Protein AF-A0A8S3AJL2-F1 (afdb_monomer_lite)

InterPro domains:
  IPR043502 DNA/RNA polymerase superfamily [SSF56672] (9-67)

pLDDT: mean 83.64, std 13.79, range [43.91, 96.38]

Radius of gyration: 15.24 Å; chains: 1; bounding box: 34×32×35 Å

Secondary structure (DSSP, 8-state):
---SS-TTS----TTSPPPP-PPPSSPPPBPPPPP--HHHHHHHHHHHHHHHHTTSS-----S-B---

Organism: NCBI:txid392030

Structure (mmCIF, N/CA/C/O backbone):
data_AF-A0A8S3AJL2-F1
#
_entry.id   AF-A0A8S3AJL2-F1
#
loop_
_atom_site.group_PDB
_atom_site.id
_atom_site.type_symbol
_atom_site.label_atom_id
_atom_site.label_alt_id
_atom_site.label_comp_id
_atom_site.label_asym_id
_atom_site.label_entity_id
_atom_site.label_seq_id
_atom_site.pdbx_PDB_ins_code
_atom_site.Cartn_x
_atom_site.Cartn_y
_atom_site.Cartn_z
_atom_site.occupancy
_atom_site.B_iso_or_equiv
_atom_site.auth_seq_id
_atom_site.auth_comp_id
_atom_site.auth_asym_id
_atom_site.auth_atom_id
_atom_site.pdbx_PDB_model_num
ATOM 1 N N . TYR A 1 1 ? -9.960 22.110 10.761 1.00 43.91 1 TYR A N 1
ATOM 2 C CA . TYR A 1 1 ? -9.451 20.736 10.596 1.00 43.91 1 TYR A CA 1
ATOM 3 C C . TYR A 1 1 ? -10.192 20.085 9.439 1.00 43.91 1 TYR A C 1
ATOM 5 O O . TYR A 1 1 ? -11.329 19.676 9.617 1.00 43.91 1 TYR A O 1
ATOM 13 N N . ASN A 1 2 ? -9.596 20.062 8.245 1.00 52.94 2 ASN A N 1
ATOM 14 C CA . ASN A 1 2 ? -10.207 19.443 7.064 1.00 52.94 2 ASN A CA 1
ATOM 15 C C . ASN A 1 2 ? -9.739 17.983 7.001 1.00 52.94 2 ASN A C 1
ATOM 17 O O . ASN A 1 2 ? -8.553 17.741 6.789 1.00 52.94 2 ASN A O 1
ATOM 21 N N . LYS A 1 3 ? -10.637 17.017 7.241 1.00 58.47 3 LYS A N 1
ATOM 22 C CA . LYS A 1 3 ? -10.337 15.591 7.032 1.00 58.47 3 LYS A CA 1
ATOM 23 C C . LYS A 1 3 ? -10.120 15.359 5.533 1.00 58.47 3 LYS A C 1
ATOM 25 O O . LYS A 1 3 ? -10.988 15.696 4.735 1.00 58.47 3 LYS A O 1
ATOM 30 N N . LEU A 1 4 ? -8.962 14.805 5.169 1.00 63.25 4 LEU A N 1
ATOM 31 C CA . LEU A 1 4 ? -8.563 14.565 3.776 1.00 63.25 4 LEU A CA 1
ATOM 32 C C . LEU A 1 4 ? -9.394 13.449 3.111 1.00 63.25 4 LEU A C 1
ATOM 34 O O . LEU A 1 4 ? -9.560 13.451 1.896 1.00 63.25 4 LEU A O 1
ATOM 38 N N . PHE A 1 5 ? -9.956 12.535 3.910 1.00 62.44 5 PHE A N 1
ATOM 39 C CA . PHE A 1 5 ? -10.802 11.433 3.453 1.00 62.44 5 PHE A CA 1
ATOM 40 C C . PHE A 1 5 ? -12.024 11.277 4.372 1.00 62.44 5 PHE A C 1
ATOM 42 O O . PHE A 1 5 ? -11.897 11.316 5.598 1.00 62.44 5 PHE A O 1
ATOM 49 N N . ASP A 1 6 ? -13.209 11.104 3.781 1.00 67.19 6 ASP A N 1
ATOM 50 C CA . ASP A 1 6 ? -14.438 10.763 4.506 1.00 67.19 6 ASP A CA 1
ATOM 51 C C . ASP A 1 6 ? -14.499 9.243 4.701 1.00 67.19 6 ASP A C 1
ATOM 53 O O . ASP A 1 6 ? -14.940 8.503 3.824 1.00 67.19 6 ASP A O 1
ATOM 57 N N . THR A 1 7 ? -14.013 8.774 5.848 1.00 65.81 7 THR A N 1
ATOM 58 C CA . THR A 1 7 ? -13.986 7.350 6.216 1.00 65.81 7 THR A CA 1
ATOM 59 C C . THR A 1 7 ? -15.324 6.835 6.759 1.00 65.81 7 THR A C 1
ATOM 61 O O . THR A 1 7 ? -15.461 5.637 6.998 1.00 65.81 7 THR A O 1
ATOM 64 N N . HIS A 1 8 ? -16.325 7.707 6.941 1.00 66.12 8 HIS A N 1
ATOM 65 C CA . HIS A 1 8 ? -17.658 7.330 7.429 1.00 66.12 8 HIS A CA 1
ATOM 66 C C . HIS A 1 8 ? -18.614 6.917 6.303 1.00 66.12 8 HIS A C 1
ATOM 68 O O . HIS A 1 8 ? -19.693 6.387 6.575 1.00 66.12 8 HIS A O 1
ATOM 74 N N . LYS A 1 9 ? -18.227 7.123 5.041 1.00 64.25 9 LYS A N 1
ATOM 75 C CA . LYS A 1 9 ? -18.939 6.600 3.874 1.00 64.25 9 LYS A CA 1
ATOM 76 C C . LYS A 1 9 ? -18.166 5.411 3.307 1.00 64.25 9 LYS A C 1
ATOM 78 O O . LYS A 1 9 ? -17.021 5.590 2.900 1.00 64.25 9 LYS A O 1
ATOM 83 N N . PRO A 1 10 ? -18.753 4.206 3.224 1.00 55.19 10 PRO A N 1
ATOM 84 C CA . PRO A 1 10 ? -18.128 3.119 2.485 1.00 55.19 10 PRO A CA 1
ATOM 85 C C . PRO A 1 10 ? -18.084 3.499 0.996 1.00 55.19 10 PRO A C 1
ATOM 87 O O . PRO A 1 10 ? -19.103 3.498 0.312 1.00 55.19 10 PRO A O 1
ATOM 90 N N . VAL A 1 11 ? -16.899 3.863 0.497 1.00 57.75 11 VAL A N 1
ATOM 91 C CA . VAL A 1 11 ? -16.664 4.216 -0.922 1.00 57.75 11 VAL A CA 1
ATOM 92 C C . VAL A 1 11 ? -16.478 2.964 -1.792 1.00 57.75 11 VAL A C 1
ATOM 94 O O . VAL A 1 11 ? -16.421 3.048 -3.017 1.00 57.75 11 VAL A O 1
ATOM 97 N N . ILE A 1 12 ? -16.403 1.774 -1.185 1.00 60.16 12 ILE A N 1
ATOM 98 C CA . ILE A 1 12 ? -16.253 0.519 -1.924 1.00 60.16 12 ILE A CA 1
ATOM 99 C C . ILE A 1 12 ? -17.615 0.133 -2.496 1.00 60.16 12 ILE A C 1
ATOM 101 O O . ILE A 1 12 ? -18.391 -0.611 -1.898 1.00 60.16 12 ILE A O 1
ATOM 105 N N . ALA A 1 13 ? -17.919 0.677 -3.667 1.00 61.53 13 ALA A N 1
ATOM 106 C CA . ALA A 1 13 ? -19.068 0.262 -4.440 1.00 61.53 13 ALA A CA 1
ATOM 107 C C . ALA A 1 13 ? -18.893 -1.214 -4.840 1.00 61.53 13 ALA A C 1
ATOM 109 O O . ALA A 1 13 ? -17.979 -1.571 -5.581 1.00 61.53 13 ALA A O 1
ATOM 110 N N . SER A 1 14 ? -19.775 -2.077 -4.340 1.00 61.16 14 SER A N 1
ATOM 111 C CA . SER A 1 14 ? -19.721 -3.532 -4.548 1.00 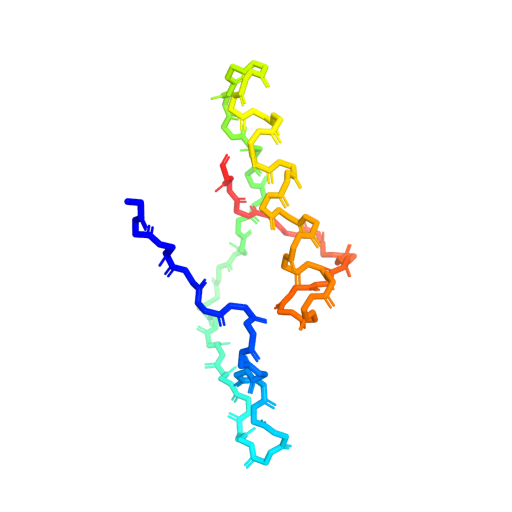61.16 14 SER A CA 1
ATOM 112 C C . SER A 1 14 ? -19.983 -3.965 -5.996 1.00 61.16 14 SER A C 1
ATOM 114 O O . SER A 1 14 ? -19.640 -5.081 -6.367 1.00 61.16 14 SER A O 1
ATOM 116 N N . ASN A 1 15 ? -20.541 -3.070 -6.820 1.00 64.94 15 ASN A N 1
ATOM 117 C CA . ASN A 1 15 ? -20.954 -3.329 -8.204 1.00 64.94 15 ASN A CA 1
ATOM 118 C C . ASN A 1 15 ? -20.136 -2.539 -9.245 1.00 64.94 15 ASN A C 1
ATOM 120 O O . ASN A 1 15 ? -20.624 -2.270 -10.342 1.00 64.94 15 ASN A O 1
ATOM 124 N N . VAL A 1 16 ? -18.910 -2.123 -8.915 1.00 71.56 16 VAL A N 1
ATOM 125 C CA . VAL A 1 16 ? -18.045 -1.374 -9.841 1.00 71.56 16 VAL A CA 1
ATOM 126 C C . VAL A 1 16 ? -16.985 -2.297 -10.424 1.00 71.56 16 VAL A C 1
ATOM 128 O O . VAL A 1 16 ? -16.332 -3.051 -9.705 1.00 71.56 16 VAL A O 1
ATOM 131 N N . LYS A 1 17 ? -16.807 -2.233 -11.749 1.00 80.81 17 LYS A N 1
ATOM 132 C CA . LYS A 1 17 ? -15.720 -2.930 -12.442 1.00 80.81 17 LYS A CA 1
ATOM 133 C C . LYS A 1 17 ? -14.382 -2.495 -11.814 1.00 80.81 17 LYS A C 1
ATOM 135 O O . LYS A 1 17 ? -14.109 -1.293 -11.815 1.00 80.81 17 LYS A O 1
ATOM 140 N N . PRO A 1 18 ? -13.549 -3.423 -11.305 1.00 82.44 18 PRO A N 1
ATOM 141 C CA 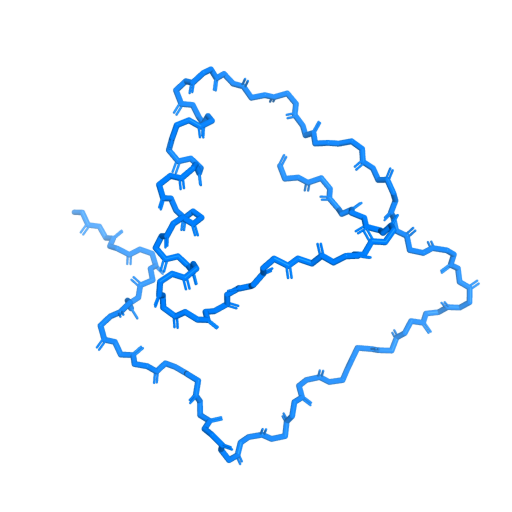. PRO A 1 18 ? -12.246 -3.076 -10.7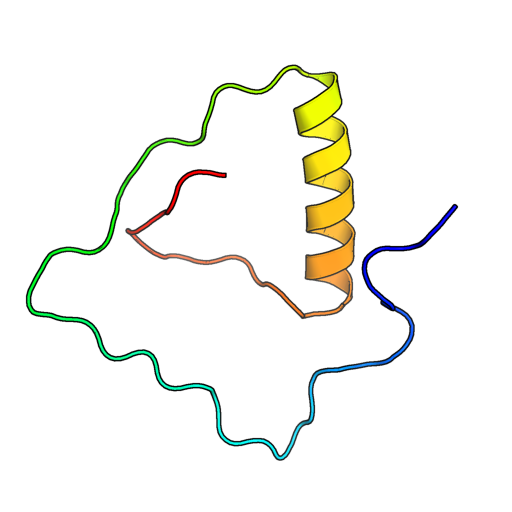52 1.00 82.44 18 PRO A CA 1
ATOM 142 C C . PRO A 1 18 ? -11.409 -2.278 -11.753 1.00 82.44 18 PRO A C 1
ATOM 144 O O . PRO A 1 18 ? -11.446 -2.549 -12.956 1.00 82.44 18 PRO A O 1
ATOM 147 N N . HIS A 1 19 ? -10.647 -1.302 -11.257 1.00 85.62 19 HIS A N 1
ATOM 148 C CA . HIS A 1 19 ? -9.704 -0.576 -12.098 1.00 85.62 19 HIS A CA 1
ATOM 149 C C . HIS A 1 19 ? -8.618 -1.535 -12.603 1.00 85.62 19 HIS A C 1
ATOM 151 O O . HIS A 1 19 ? -7.958 -2.210 -11.813 1.00 85.62 19 HIS A O 1
ATOM 157 N N . GLU A 1 20 ? -8.451 -1.605 -13.921 1.00 90.50 20 GLU A N 1
ATOM 158 C CA . GLU A 1 20 ? -7.451 -2.448 -14.572 1.00 90.50 20 GLU A CA 1
ATOM 159 C C . GLU A 1 20 ? -6.180 -1.630 -14.820 1.00 90.50 20 GLU A C 1
ATOM 161 O O . GLU A 1 20 ? -6.212 -0.628 -15.534 1.00 90.50 20 GLU A O 1
ATOM 166 N N . ILE A 1 21 ? -5.061 -2.068 -14.241 1.00 88.88 21 ILE A N 1
ATOM 167 C CA . ILE A 1 21 ? -3.752 -1.435 -14.424 1.00 88.88 21 ILE A CA 1
ATOM 168 C C . ILE A 1 21 ? -2.958 -2.273 -15.425 1.00 88.88 21 ILE A C 1
ATOM 170 O O . ILE A 1 21 ? -2.622 -3.422 -15.145 1.00 88.88 21 ILE A O 1
ATOM 174 N N . LYS A 1 22 ? -2.647 -1.695 -16.588 1.00 89.38 22 LYS A N 1
ATOM 175 C CA . LYS A 1 22 ? -1.824 -2.340 -17.619 1.00 89.38 22 LYS A CA 1
ATOM 176 C C . LYS A 1 22 ? -0.360 -1.971 -17.417 1.00 89.38 22 LYS A C 1
ATOM 178 O O . LYS A 1 22 ? -0.007 -0.795 -17.473 1.00 89.38 22 LYS A O 1
ATOM 183 N N . THR A 1 23 ? 0.483 -2.969 -17.184 1.00 85.12 23 THR A N 1
ATOM 184 C CA . THR A 1 23 ? 1.931 -2.784 -17.075 1.00 85.12 23 THR A CA 1
ATOM 185 C C . THR A 1 23 ? 2.578 -2.850 -18.454 1.00 85.12 23 THR A C 1
ATOM 187 O O . THR A 1 23 ? 2.161 -3.632 -19.307 1.00 85.12 23 THR A O 1
ATOM 190 N N . ILE A 1 24 ? 3.613 -2.042 -18.668 1.00 89.75 24 ILE A N 1
ATOM 191 C CA . ILE A 1 24 ? 4.565 -2.267 -19.763 1.00 89.75 24 ILE A CA 1
ATOM 192 C C . ILE A 1 24 ? 5.476 -3.454 -19.416 1.00 89.75 24 ILE A C 1
ATOM 194 O O . ILE A 1 24 ? 5.518 -3.872 -18.257 1.00 89.75 24 ILE A O 1
ATOM 198 N N . ASP A 1 25 ? 6.219 -3.973 -20.394 1.00 88.38 25 ASP A N 1
ATOM 199 C CA . ASP A 1 25 ? 7.206 -5.042 -20.185 1.00 88.38 25 ASP A CA 1
ATOM 200 C C . ASP A 1 25 ? 8.474 -4.497 -19.499 1.00 88.38 25 ASP A C 1
ATOM 202 O O . ASP A 1 25 ? 9.533 -4.316 -20.097 1.00 88.38 25 ASP A O 1
ATOM 206 N N . HIS A 1 26 ? 8.317 -4.114 -18.234 1.00 84.12 26 HIS A N 1
ATOM 207 C CA . HIS A 1 26 ? 9.375 -3.641 -17.354 1.00 84.12 26 HIS A CA 1
ATOM 208 C C . HIS A 1 26 ? 9.086 -4.133 -15.931 1.00 84.12 26 HIS A C 1
ATOM 210 O O . HIS A 1 26 ? 7.925 -4.111 -15.505 1.00 84.12 26 HIS A O 1
ATOM 216 N N . PRO A 1 27 ? 10.105 -4.545 -15.156 1.00 83.62 27 PRO A N 1
ATOM 217 C CA . PRO A 1 27 ? 9.893 -4.959 -13.778 1.00 83.62 27 PRO A CA 1
ATOM 218 C C . PRO A 1 27 ? 9.263 -3.823 -12.949 1.00 83.62 27 PRO A C 1
ATOM 220 O O . PRO A 1 27 ? 9.727 -2.678 -13.019 1.00 83.62 27 PRO A O 1
ATOM 223 N N . PRO A 1 28 ? 8.216 -4.105 -12.155 1.00 87.81 28 PRO A N 1
ATOM 224 C CA . PRO A 1 28 ? 7.659 -3.117 -11.245 1.00 87.81 28 PRO A CA 1
ATOM 225 C C . PRO A 1 28 ? 8.649 -2.781 -10.116 1.00 87.81 28 PRO A C 1
ATOM 227 O O . PRO A 1 28 ? 9.577 -3.549 -9.846 1.00 87.81 28 PRO A O 1
ATOM 230 N N . PRO A 1 29 ? 8.485 -1.624 -9.452 1.00 88.56 29 PRO A N 1
ATOM 231 C CA . PRO A 1 29 ? 9.452 -1.144 -8.474 1.00 88.56 29 PRO A CA 1
ATOM 232 C C . PRO A 1 29 ? 9.563 -2.065 -7.252 1.00 88.56 29 PRO A C 1
ATOM 234 O O . PRO A 1 29 ? 8.575 -2.597 -6.745 1.00 88.56 29 PRO A O 1
ATOM 237 N N . THR A 1 30 ? 10.789 -2.202 -6.750 1.00 91.44 30 THR A N 1
ATOM 238 C CA . THR A 1 30 ? 11.143 -2.898 -5.499 1.00 91.44 30 THR A CA 1
ATOM 239 C C . THR A 1 30 ? 11.921 -1.955 -4.575 1.00 91.44 30 THR A C 1
ATOM 241 O O . THR A 1 30 ? 12.962 -2.308 -4.014 1.00 91.44 30 THR A O 1
ATOM 244 N N . SER A 1 31 ? 11.487 -0.699 -4.502 1.00 90.00 31 SER A N 1
ATOM 245 C CA . SER A 1 31 ? 12.217 0.368 -3.819 1.00 90.00 31 SER A CA 1
ATOM 246 C C . SER A 1 31 ? 12.036 0.296 -2.302 1.00 90.00 31 SER A C 1
ATOM 248 O O . SER A 1 31 ? 10.984 -0.092 -1.798 1.00 90.00 31 SER A O 1
ATOM 250 N N . LYS A 1 32 ? 13.067 0.715 -1.558 1.00 89.00 32 LYS A N 1
ATOM 251 C CA . LYS A 1 32 ? 12.983 0.896 -0.101 1.00 89.00 32 LYS A CA 1
ATOM 252 C C . LYS A 1 32 ? 12.136 2.128 0.230 1.00 89.00 32 LYS A C 1
ATOM 254 O O . LYS A 1 32 ? 12.170 3.096 -0.522 1.00 89.00 32 LYS A O 1
ATOM 259 N N . ALA A 1 33 ? 11.441 2.103 1.367 1.00 90.50 33 ALA A N 1
ATOM 260 C CA . ALA A 1 33 ? 10.698 3.254 1.880 1.00 90.50 33 ALA A CA 1
ATOM 261 C C . ALA A 1 33 ? 11.607 4.476 2.097 1.00 90.50 33 ALA A C 1
ATOM 263 O O . ALA A 1 33 ? 12.808 4.323 2.358 1.00 90.50 33 ALA A O 1
ATOM 264 N N . TYR A 1 34 ? 11.037 5.680 2.013 1.00 92.75 34 TY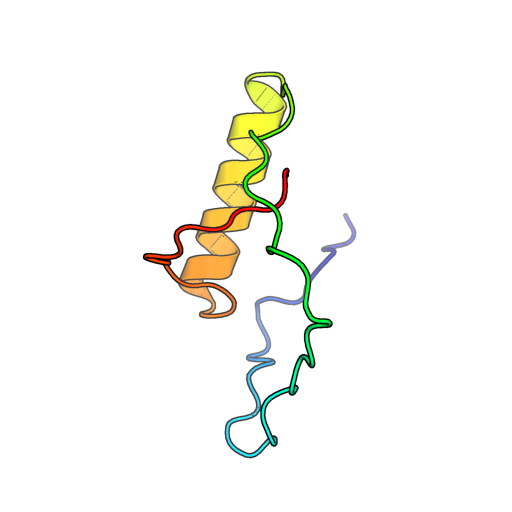R A N 1
ATOM 265 C CA . TYR A 1 34 ? 11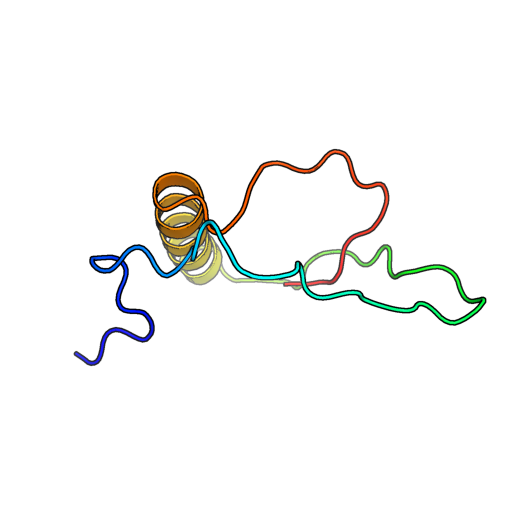.799 6.892 2.285 1.00 92.75 34 TYR A CA 1
ATOM 266 C C . TYR A 1 34 ? 12.133 7.013 3.770 1.00 92.75 34 TYR A C 1
ATOM 268 O O . TYR A 1 34 ? 11.427 6.520 4.655 1.00 92.75 34 TYR A O 1
ATOM 276 N N . TYR A 1 35 ? 13.228 7.721 4.055 1.00 93.75 35 TYR A N 1
ATOM 277 C CA . TYR A 1 35 ? 13.522 8.098 5.426 1.00 93.75 35 TYR A CA 1
ATOM 278 C C . TYR A 1 35 ? 12.427 9.029 5.954 1.00 93.75 35 TYR A C 1
ATOM 280 O O . TYR A 1 35 ? 12.071 10.032 5.334 1.00 93.75 35 TYR A O 1
ATOM 288 N N . SER A 1 36 ? 11.926 8.708 7.138 1.00 92.81 36 SER A N 1
ATOM 289 C CA . SER A 1 36 ? 10.902 9.470 7.839 1.00 92.81 36 SER A CA 1
ATOM 290 C C . SER A 1 36 ? 11.301 9.628 9.300 1.00 92.81 36 SER A C 1
ATOM 292 O O . SER A 1 36 ? 11.907 8.741 9.896 1.00 92.81 36 SER A O 1
ATOM 294 N N . THR A 1 37 ? 10.979 10.783 9.882 1.00 95.81 37 THR A N 1
ATOM 295 C CA . THR A 1 37 ? 11.181 11.008 11.316 1.00 95.81 37 THR A CA 1
ATOM 296 C C . THR A 1 37 ? 10.203 10.150 12.126 1.00 95.81 37 THR A C 1
ATOM 298 O O . THR A 1 37 ? 9.120 9.846 11.619 1.00 95.81 37 THR A O 1
ATOM 301 N N . PRO A 1 38 ? 10.506 9.812 13.393 1.00 96.31 38 PRO A N 1
ATOM 302 C CA . PRO A 1 38 ? 9.617 8.989 14.222 1.00 96.31 38 PRO A CA 1
ATOM 303 C C . PRO A 1 38 ? 8.181 9.526 14.303 1.00 96.31 38 PRO A C 1
ATOM 305 O O . PRO A 1 38 ? 7.225 8.776 14.152 1.00 96.31 38 PRO A O 1
ATOM 308 N N . HIS A 1 39 ? 8.020 10.848 14.417 1.00 95.88 39 HIS A N 1
ATOM 309 C CA . HIS A 1 39 ? 6.702 11.487 14.421 1.00 95.88 39 HIS A CA 1
ATOM 310 C C . HIS A 1 39 ? 5.917 11.256 13.116 1.00 95.88 39 HIS A C 1
ATOM 312 O O . HIS A 1 39 ? 4.718 10.990 13.138 1.00 95.88 39 HIS A O 1
ATOM 318 N N . LYS A 1 40 ? 6.594 11.313 11.960 1.00 94.62 40 LYS A N 1
ATOM 319 C CA . LYS A 1 40 ? 5.962 11.024 10.663 1.00 94.62 40 LYS A CA 1
ATOM 320 C C . LYS A 1 40 ? 5.610 9.544 10.524 1.00 94.62 40 LYS A C 1
ATOM 322 O O . LYS A 1 40 ? 4.580 9.231 9.938 1.00 94.62 40 LYS A O 1
ATOM 327 N N . GLN A 1 41 ? 6.435 8.650 11.066 1.00 94.44 41 GLN A N 1
ATOM 328 C CA . GLN A 1 41 ? 6.155 7.212 11.080 1.00 94.44 41 GLN A CA 1
ATOM 329 C C . GLN A 1 41 ? 4.914 6.888 11.912 1.00 94.44 41 GLN A C 1
ATOM 331 O O . GLN A 1 41 ? 4.083 6.097 11.475 1.00 94.44 41 GLN A O 1
ATOM 336 N N . GLU A 1 42 ? 4.752 7.536 13.065 1.00 96.38 42 GLU A N 1
ATOM 337 C CA . GLU A 1 42 ? 3.575 7.374 13.919 1.00 96.38 42 GLU A CA 1
ATOM 338 C C . GLU A 1 42 ? 2.298 7.881 13.236 1.00 96.38 42 GLU A C 1
ATOM 340 O O . GLU A 1 42 ? 1.309 7.151 13.157 1.00 96.38 42 GLU A O 1
ATOM 345 N N . ALA A 1 43 ? 2.334 9.084 12.654 1.00 95.38 43 ALA A N 1
ATOM 346 C CA . ALA A 1 43 ? 1.200 9.621 11.901 1.00 95.38 43 ALA A CA 1
ATOM 347 C C . ALA A 1 43 ? 0.831 8.722 10.705 1.00 95.38 43 ALA A C 1
ATOM 349 O O . ALA A 1 43 ? -0.340 8.423 10.472 1.00 95.38 43 ALA A O 1
ATOM 350 N N . MET A 1 44 ? 1.834 8.231 9.972 1.00 94.31 44 MET A N 1
ATOM 351 C CA . MET A 1 44 ? 1.636 7.288 8.872 1.00 94.31 44 MET A CA 1
ATOM 352 C C . MET A 1 44 ? 1.033 5.964 9.356 1.00 94.31 44 MET A C 1
ATOM 354 O O . MET A 1 44 ? 0.140 5.427 8.704 1.00 94.31 44 MET A O 1
ATOM 358 N N . HIS A 1 45 ? 1.463 5.455 10.512 1.00 95.06 45 HIS A N 1
ATOM 359 C CA . HIS A 1 45 ? 0.891 4.251 11.104 1.00 95.06 45 HIS A CA 1
ATOM 360 C C . HIS A 1 45 ? -0.600 4.422 11.422 1.00 95.06 45 HIS A C 1
ATOM 362 O O . HIS A 1 45 ? -1.388 3.538 11.090 1.00 95.06 45 HIS A O 1
ATOM 368 N N . GLN A 1 46 ? -0.999 5.558 12.001 1.00 96.25 46 GLN A N 1
ATOM 369 C CA . GLN A 1 46 ? -2.406 5.857 12.294 1.00 96.25 46 GLN A CA 1
ATOM 370 C C . GLN A 1 46 ? -3.257 5.869 11.017 1.00 96.25 46 GLN A C 1
ATOM 372 O O . GLN A 1 46 ? -4.283 5.193 10.959 1.00 96.25 46 GLN A O 1
ATOM 377 N N . ILE A 1 47 ? -2.776 6.532 9.959 1.00 94.69 47 ILE A N 1
ATOM 378 C CA . ILE A 1 47 ? -3.440 6.543 8.645 1.00 94.69 47 ILE A CA 1
ATOM 379 C C . ILE A 1 47 ? -3.593 5.115 8.103 1.00 94.69 47 ILE A C 1
ATOM 381 O O . ILE A 1 47 ? -4.669 4.731 7.647 1.00 94.69 47 ILE A O 1
ATOM 385 N N . ILE A 1 48 ? -2.539 4.296 8.180 1.00 94.56 48 ILE A N 1
ATOM 386 C CA . ILE A 1 48 ? -2.575 2.902 7.715 1.00 94.56 48 ILE A CA 1
ATOM 387 C C . ILE A 1 48 ? -3.624 2.084 8.483 1.00 94.56 48 ILE A C 1
ATOM 389 O O . ILE A 1 48 ? -4.341 1.303 7.858 1.00 94.56 48 ILE A O 1
ATOM 393 N N . GLN A 1 49 ? -3.750 2.258 9.803 1.00 95.81 49 GLN A N 1
ATOM 394 C CA . GLN A 1 49 ? -4.768 1.550 10.592 1.00 95.81 49 GLN A CA 1
ATOM 395 C C . GLN A 1 49 ? -6.191 1.937 10.174 1.00 95.81 49 GLN A C 1
ATOM 397 O O . GLN A 1 49 ? -7.024 1.052 9.978 1.00 95.81 49 GLN A O 1
ATOM 402 N N . GLU A 1 50 ? -6.462 3.226 9.960 1.00 94.75 50 GLU A N 1
ATOM 403 C CA . GLU A 1 50 ? -7.774 3.692 9.487 1.00 94.75 50 GLU A CA 1
ATOM 404 C C . GLU A 1 50 ? -8.122 3.117 8.100 1.00 94.75 50 GLU A C 1
ATOM 406 O O . GLU A 1 50 ? -9.252 2.680 7.849 1.00 94.75 50 GLU A O 1
ATOM 411 N N . LEU A 1 51 ? -7.142 3.054 7.192 1.00 92.69 51 LEU A N 1
ATOM 412 C CA . LEU A 1 51 ? -7.319 2.485 5.852 1.00 92.69 51 LEU A CA 1
ATOM 413 C C . LEU A 1 51 ? -7.524 0.961 5.877 1.00 92.69 51 LEU A C 1
ATOM 415 O O . LEU A 1 51 ? -8.300 0.432 5.079 1.00 92.69 51 LEU A O 1
ATOM 419 N N . LEU A 1 52 ? -6.850 0.251 6.787 1.00 93.38 52 LEU A N 1
ATOM 420 C CA . LEU A 1 52 ? -7.059 -1.185 7.000 1.00 93.38 52 LEU A CA 1
ATOM 421 C C . LEU A 1 52 ? -8.455 -1.457 7.571 1.00 93.38 52 LEU A C 1
ATOM 423 O O . LEU A 1 52 ? -9.155 -2.335 7.073 1.00 93.38 52 LEU A O 1
ATOM 427 N N . GLN A 1 53 ? -8.875 -0.691 8.581 1.00 91.44 53 GLN A N 1
ATOM 428 C CA . GLN A 1 53 ? -10.184 -0.845 9.221 1.00 91.44 53 GLN A CA 1
ATOM 429 C C . GLN A 1 53 ? -11.341 -0.543 8.259 1.00 91.44 53 GLN A C 1
ATOM 431 O O . GLN A 1 53 ? -12.365 -1.221 8.299 1.00 91.44 53 GLN A O 1
ATOM 436 N N . SER A 1 54 ? -11.175 0.443 7.376 1.00 88.75 54 SER A N 1
ATOM 437 C CA . SER A 1 54 ? -12.159 0.773 6.334 1.00 88.75 54 SER A CA 1
ATOM 438 C C . SER A 1 54 ? -12.154 -0.192 5.141 1.00 88.75 54 SER A C 1
ATOM 440 O O . SER A 1 54 ? -13.023 -0.094 4.275 1.00 88.75 54 SER A O 1
ATOM 442 N N . GLY A 1 55 ? -11.197 -1.124 5.072 1.00 88.69 55 GLY A N 1
ATOM 443 C CA . GLY A 1 55 ? -11.076 -2.092 3.980 1.00 88.69 55 GLY A CA 1
ATOM 444 C C . GLY A 1 55 ? -10.549 -1.506 2.665 1.00 88.69 55 GLY A C 1
ATOM 445 O O . GLY A 1 55 ? -10.603 -2.182 1.637 1.00 88.69 55 GLY A O 1
ATOM 446 N N . LEU A 1 56 ? -10.031 -0.271 2.678 1.00 87.88 56 LEU A N 1
ATOM 447 C CA . LEU A 1 56 ? -9.468 0.396 1.497 1.00 87.88 56 LEU A CA 1
ATOM 448 C C . LEU A 1 56 ? -8.105 -0.180 1.097 1.00 87.88 56 LEU A C 1
ATOM 450 O O . LEU A 1 56 ? -7.751 -0.177 -0.082 1.00 87.88 56 LEU A O 1
ATOM 454 N N . ILE A 1 57 ? -7.349 -0.700 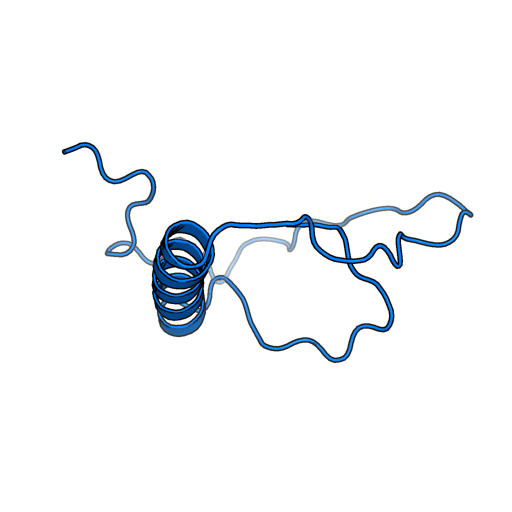2.068 1.00 93.12 57 ILE A N 1
ATOM 455 C CA . ILE A 1 57 ? -6.102 -1.436 1.840 1.00 93.12 57 ILE A CA 1
ATOM 456 C C . ILE A 1 57 ? -6.126 -2.774 2.583 1.00 93.12 57 ILE A C 1
ATOM 458 O O . ILE A 1 57 ? -6.907 -2.984 3.509 1.00 93.12 57 ILE A O 1
ATOM 462 N N . ARG A 1 58 ? -5.235 -3.689 2.194 1.00 94.50 58 ARG A N 1
ATOM 463 C CA . ARG A 1 58 ? -5.036 -4.982 2.862 1.00 94.50 58 ARG A CA 1
ATOM 464 C C . ARG A 1 58 ? -3.557 -5.335 2.923 1.00 94.50 58 ARG A C 1
ATOM 466 O O . ARG A 1 58 ? -2.773 -4.848 2.110 1.00 94.50 58 ARG A O 1
ATOM 473 N N . LYS A 1 59 ? -3.187 -6.236 3.838 1.00 94.56 59 LYS A N 1
ATOM 474 C CA . LYS A 1 59 ? -1.848 -6.842 3.839 1.00 94.56 59 LYS A CA 1
ATOM 475 C C . LYS A 1 59 ? -1.597 -7.516 2.488 1.00 94.56 59 LYS A C 1
ATOM 477 O O . LYS A 1 59 ? -2.449 -8.259 1.997 1.00 94.56 59 LYS A O 1
ATOM 482 N N . SER A 1 60 ? -0.447 -7.231 1.891 1.00 93.88 60 SER A N 1
ATOM 483 C CA . SER A 1 60 ? -0.014 -7.835 0.636 1.00 93.88 60 SER A CA 1
ATOM 484 C C . SER A 1 60 ? 1.109 -8.840 0.888 1.00 93.88 60 SER A C 1
ATOM 486 O O . SER A 1 60 ? 1.850 -8.738 1.862 1.00 93.88 60 SER A O 1
ATOM 488 N N . TYR A 1 61 ? 1.229 -9.801 -0.024 1.00 93.31 61 TYR A N 1
ATOM 489 C CA . TYR A 1 61 ? 2.369 -10.717 -0.135 1.00 93.31 61 TYR A CA 1
ATOM 490 C C . TYR A 1 61 ? 3.145 -10.424 -1.433 1.00 93.31 61 TYR A C 1
ATOM 492 O O . TYR A 1 61 ? 3.657 -11.325 -2.088 1.00 93.31 61 TYR A O 1
ATOM 500 N N . SER A 1 62 ? 3.127 -9.156 -1.865 1.00 90.94 62 SER A N 1
ATOM 501 C CA . SER A 1 62 ? 3.749 -8.699 -3.110 1.00 90.94 62 SER A CA 1
ATOM 502 C C . SER A 1 62 ? 5.267 -8.655 -2.959 1.00 90.94 62 SER A C 1
ATOM 504 O O . SER A 1 62 ? 5.771 -8.122 -1.975 1.00 90.94 62 SER A O 1
ATOM 506 N N . ASN A 1 63 ? 5.989 -9.127 -3.977 1.00 90.50 63 ASN A N 1
ATOM 507 C CA . ASN A 1 63 ? 7.443 -8.950 -4.079 1.00 90.50 63 ASN A CA 1
ATOM 508 C C . ASN A 1 63 ? 7.842 -7.521 -4.505 1.00 90.50 63 ASN A C 1
ATOM 510 O O . ASN A 1 63 ? 9.026 -7.204 -4.569 1.00 90.50 63 ASN A O 1
ATOM 514 N N . TYR A 1 64 ? 6.860 -6.669 -4.812 1.00 91.19 64 TYR A N 1
ATOM 515 C CA . TYR A 1 64 ? 7.038 -5.309 -5.319 1.00 91.19 64 TYR A CA 1
ATOM 516 C C . TYR A 1 64 ? 6.521 -4.272 -4.328 1.00 91.19 64 TYR A C 1
ATOM 518 O O . TYR A 1 64 ? 5.483 -4.481 -3.688 1.00 91.19 64 TYR A O 1
ATOM 526 N N . ALA A 1 65 ? 7.225 -3.145 -4.252 1.00 91.44 65 ALA A N 1
ATOM 527 C CA . ALA A 1 65 ? 6.929 -2.027 -3.370 1.00 91.44 65 ALA A CA 1
ATOM 528 C C . ALA A 1 65 ? 7.352 -0.701 -4.018 1.00 91.44 65 ALA A C 1
ATOM 530 O O . ALA A 1 65 ? 8.470 -0.558 -4.523 1.00 91.44 65 ALA A O 1
ATOM 531 N N . ALA A 1 66 ? 6.453 0.279 -3.968 1.00 89.56 66 ALA A N 1
ATOM 532 C CA . ALA A 1 66 ? 6.775 1.676 -4.221 1.00 89.56 66 ALA A CA 1
ATOM 533 C C . ALA A 1 66 ? 7.120 2.354 -2.882 1.00 89.56 66 ALA A C 1
ATOM 535 O O . ALA A 1 66 ? 6.550 1.976 -1.854 1.00 89.56 66 ALA A O 1
ATOM 536 N N . PRO A 1 67 ? 8.048 3.322 -2.865 1.00 83.00 67 PRO A N 1
ATOM 537 C CA . PRO A 1 67 ? 8.407 4.002 -1.633 1.00 83.00 67 PRO A CA 1
ATOM 538 C C . PRO A 1 67 ? 7.238 4.878 -1.158 1.00 83.00 67 PRO A C 1
ATOM 540 O O . PRO A 1 67 ? 6.563 5.515 -1.969 1.00 83.00 67 PRO A O 1
ATOM 543 N N . ALA A 1 68 ? 7.016 4.890 0.155 1.00 62.50 68 ALA A N 1
ATOM 544 C CA . ALA A 1 68 ? 6.119 5.806 0.856 1.00 62.50 68 ALA A CA 1
ATOM 545 C C . ALA A 1 68 ? 6.943 6.788 1.693 1.00 62.50 68 ALA A C 1
ATOM 547 O O . ALA A 1 68 ? 8.055 6.388 2.127 1.00 62.50 68 ALA A O 1
#

Foldseek 3Di:
DDDPDDLVDLPPDVPDDDDDDDDDPDDAAQDEADDDDPVVVVVVVVVVVSCVVSVVDDDDPDSHDDYD

Sequence (68 aa):
YNKLFDTHKPVIASNVKPHEIKTIDHPPPTSKAYYSTPHKQEAMHQIIQELLQSGLIRKSYSNYAAPA